Protein AF-A0A976Q3A4-F1 (afdb_monomer)

pLDDT: mean 81.93, std 13.6, range [33.72, 94.38]

Nearest PDB structures (foldseek):
  6eri-assembly1_BV  TM=9.101E-01  e=1.028E-06  Spinacia oleracea
  5x8r-assembly1_y  TM=9.013E-01  e=9.045E-07  Spinacia oleracea
  5mmm-assembly1_y  TM=8.651E-01  e=1.096E-06  Spinacia oleracea
  6dzk-assembly1_Y  TM=8.445E-01  e=2.360E-05  Mycolicibacterium smegmatis MC2 155
  8wi9-assembly1_w  TM=8.083E-01  e=4.766E-04  Mycolicibacterium smegmatis MC2 155

Foldseek 3Di:
DEEAEEEELDDDDPVLVVLLCVLLCVLCVPPDPQFPYKYWYWYDPCHPVQDQWIKIWIWTDGPPDDIFIFMDIGSDRSVRSNQRSDPPTDTPPPDDD

Solvent-accessible surface area (backbone atoms only — not comparable to full-atom values): 5433 Å² total; per-residue (Å²): 112,50,79,46,81,46,57,39,79,57,81,80,45,71,70,56,53,49,50,52,52,53,44,48,46,63,55,46,72,78,42,71,94,48,48,54,35,36,41,36,43,38,34,46,77,43,49,96,78,70,56,62,40,18,34,21,35,40,39,40,35,35,73,98,50,78,68,47,38,25,62,28,74,24,69,40,60,68,57,6,44,52,51,35,48,34,87,85,47,69,55,62,73,90,80,86,129

Secondary structure (DSSP, 8-state):
-EEEEEEESSPPPHHHHHHHHHHHHHHHHTS-TTEEEEEEEEEESSGGG--S-EEEEEEEEETTSPPEEEEEEESSHHHHHHHHTSTTPPP-TT---

Sequence (97 aa):
MQITIQSRGFSLTEALENRVKTRLGFTLAHGDNRIRSVAVKLSDLNGPRGGVDKRCLIEARINGLPPVVVQDIQSDMYTAIDRAADRDCKPQAWQGS

Mean predicted aligned error: 6.41 Å

Radius of gyration: 13.32 Å; Cα contacts (8 Å, |Δi|>4): 175; chains: 1; bounding box: 29×32×36 Å

Structure (mmCIF, N/CA/C/O backbone):
data_AF-A0A976Q3A4-F1
#
_entry.id   AF-A0A976Q3A4-F1
#
loop_
_atom_site.group_PDB
_atom_site.id
_atom_site.type_symbol
_atom_site.label_atom_id
_atom_site.label_alt_id
_atom_site.label_comp_id
_atom_site.label_asym_id
_atom_site.label_entity_id
_atom_site.label_seq_id
_atom_site.pdbx_PDB_ins_code
_atom_site.Cartn_x
_atom_site.Cartn_y
_atom_site.Cartn_z
_atom_site.occupancy
_atom_site.B_iso_or_equiv
_atom_site.auth_seq_id
_atom_site.auth_comp_id
_atom_site.auth_asym_id
_atom_site.auth_atom_id
_atom_site.pdbx_PDB_model_num
ATOM 1 N N . MET A 1 1 ? -0.917 6.919 12.761 1.00 76.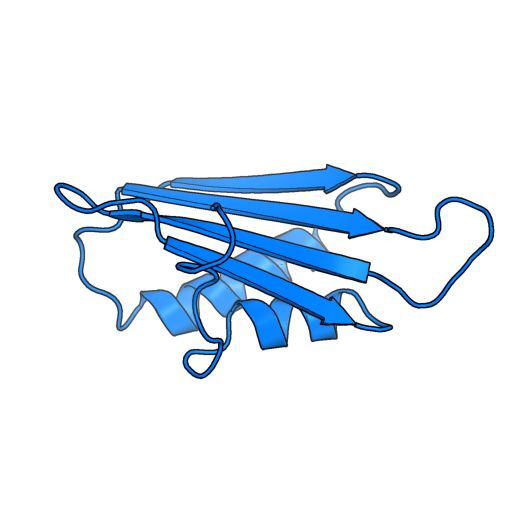38 1 MET A N 1
ATOM 2 C CA . MET A 1 1 ? -1.256 6.026 11.634 1.00 76.38 1 MET A CA 1
ATOM 3 C C . MET A 1 1 ? 0.033 5.507 11.012 1.00 76.38 1 MET A C 1
ATOM 5 O O . MET A 1 1 ? 0.854 6.317 10.603 1.00 76.38 1 MET A O 1
ATOM 9 N N . GLN A 1 2 ? 0.236 4.191 10.976 1.00 84.94 2 GLN A N 1
ATOM 10 C CA . GLN A 1 2 ? 1.413 3.568 10.351 1.00 84.94 2 GLN A CA 1
ATOM 11 C C . GLN A 1 2 ? 1.051 3.034 8.960 1.00 84.94 2 GLN A C 1
ATOM 13 O O . GLN A 1 2 ? 0.056 2.323 8.837 1.00 84.94 2 GLN A O 1
ATOM 18 N N . ILE A 1 3 ? 1.845 3.355 7.934 1.00 89.62 3 ILE A N 1
ATOM 19 C CA . ILE A 1 3 ? 1.670 2.827 6.573 1.00 89.62 3 ILE A CA 1
ATOM 20 C C . ILE A 1 3 ? 2.814 1.857 6.280 1.00 89.62 3 ILE A C 1
ATOM 22 O O . ILE A 1 3 ? 3.982 2.211 6.430 1.00 89.62 3 ILE A O 1
ATOM 26 N N . THR A 1 4 ? 2.485 0.639 5.864 1.00 93.12 4 THR A N 1
ATOM 27 C CA . THR A 1 4 ? 3.462 -0.370 5.440 1.00 93.12 4 THR A CA 1
ATOM 28 C C . THR A 1 4 ? 3.196 -0.740 3.993 1.00 93.12 4 THR A C 1
ATOM 30 O O . THR A 1 4 ? 2.071 -1.092 3.653 1.00 93.12 4 THR A O 1
ATOM 33 N N . ILE A 1 5 ? 4.223 -0.674 3.148 1.00 93.88 5 ILE A N 1
ATOM 34 C CA . ILE A 1 5 ? 4.114 -0.976 1.719 1.00 93.88 5 ILE A CA 1
ATOM 35 C C . ILE A 1 5 ? 4.972 -2.199 1.418 1.00 93.88 5 ILE A C 1
ATOM 37 O O . ILE A 1 5 ? 6.142 -2.257 1.786 1.00 93.88 5 ILE A O 1
ATOM 41 N N . GLN A 1 6 ? 4.376 -3.187 0.762 1.00 93.88 6 GLN A N 1
ATOM 42 C CA . GLN A 1 6 ? 5.030 -4.418 0.338 1.00 93.88 6 GLN A CA 1
ATOM 43 C C . GLN A 1 6 ? 4.860 -4.571 -1.170 1.00 93.88 6 GLN A C 1
ATOM 45 O O . GLN A 1 6 ? 3.773 -4.349 -1.699 1.00 93.88 6 GLN A O 1
ATOM 50 N N . SER A 1 7 ? 5.929 -4.965 -1.856 1.00 91.75 7 SER A N 1
ATOM 51 C CA . SER A 1 7 ? 5.916 -5.279 -3.286 1.00 91.75 7 SER A CA 1
ATOM 52 C C . SER A 1 7 ? 6.228 -6.759 -3.496 1.00 91.75 7 SER A C 1
ATOM 54 O O . SER A 1 7 ? 7.005 -7.355 -2.747 1.00 91.75 7 SER A O 1
ATOM 56 N N . ARG A 1 8 ? 5.592 -7.371 -4.495 1.00 89.81 8 ARG A N 1
ATOM 57 C CA . ARG A 1 8 ? 5.830 -8.757 -4.905 1.00 89.81 8 ARG A CA 1
ATOM 58 C C . ARG A 1 8 ? 5.883 -8.834 -6.426 1.00 89.81 8 ARG A C 1
ATOM 60 O O . ARG A 1 8 ? 4.980 -8.354 -7.102 1.00 89.81 8 ARG A O 1
ATOM 67 N N . GLY A 1 9 ? 6.927 -9.470 -6.953 1.00 83.94 9 GLY A N 1
ATOM 68 C CA . GLY A 1 9 ? 7.148 -9.598 -8.399 1.00 83.94 9 GLY A CA 1
ATOM 69 C C . GLY A 1 9 ? 7.887 -8.415 -9.033 1.00 83.94 9 GLY A C 1
ATOM 70 O O . GLY A 1 9 ? 8.235 -8.491 -10.203 1.00 83.94 9 GLY A O 1
ATOM 71 N N . PHE A 1 10 ? 8.177 -7.360 -8.269 1.00 84.88 10 PHE A N 1
ATOM 72 C CA . PHE A 1 10 ? 8.991 -6.215 -8.681 1.00 84.88 10 PHE A CA 1
ATOM 73 C C . PHE A 1 10 ? 9.546 -5.495 -7.440 1.00 84.88 10 PHE A C 1
ATOM 75 O O . PHE A 1 10 ? 9.071 -5.730 -6.327 1.00 84.88 10 PHE A O 1
ATOM 82 N N . SER A 1 11 ? 10.535 -4.620 -7.626 1.00 88.19 11 SER A N 1
ATOM 83 C CA . SER A 1 11 ? 11.113 -3.816 -6.542 1.00 88.19 11 SER A CA 1
ATOM 84 C C . SER A 1 11 ? 10.265 -2.581 -6.248 1.00 88.19 11 SER A C 1
ATOM 86 O O . SER A 1 11 ? 9.923 -1.828 -7.161 1.00 88.19 11 SER A O 1
ATOM 88 N N . LEU A 1 12 ? 9.972 -2.327 -4.971 1.00 90.75 12 LEU A N 1
ATOM 89 C CA . LEU A 1 12 ? 9.336 -1.078 -4.555 1.00 90.75 12 LEU A CA 1
ATOM 90 C C . LEU A 1 12 ? 10.264 0.103 -4.871 1.00 90.75 12 LEU A C 1
ATOM 92 O O . LEU A 1 12 ? 11.381 0.169 -4.365 1.00 90.75 12 LEU A O 1
ATOM 96 N N . THR A 1 13 ? 9.790 1.027 -5.703 1.00 92.56 13 THR A N 1
ATOM 97 C CA . THR A 1 13 ? 10.496 2.272 -6.019 1.00 92.56 13 THR A CA 1
ATOM 98 C C . THR A 1 13 ? 9.965 3.418 -5.166 1.00 92.56 13 THR A C 1
ATOM 100 O O . THR A 1 13 ? 8.798 3.419 -4.764 1.00 92.56 13 THR A O 1
ATOM 103 N N . GLU A 1 14 ? 10.793 4.440 -4.951 1.00 92.31 14 GLU A N 1
ATOM 104 C CA . GLU A 1 14 ? 10.399 5.651 -4.221 1.00 92.31 14 GLU A CA 1
ATOM 105 C C . GLU A 1 14 ? 9.180 6.340 -4.862 1.00 92.31 14 GLU A C 1
ATOM 107 O O . GLU A 1 14 ? 8.286 6.822 -4.171 1.00 92.31 14 GLU A O 1
ATOM 112 N N . ALA A 1 15 ? 9.081 6.315 -6.195 1.00 91.38 15 ALA A N 1
ATOM 113 C CA . ALA A 1 15 ? 7.942 6.870 -6.921 1.00 91.38 15 ALA A CA 1
ATOM 114 C C . ALA A 1 15 ? 6.617 6.157 -6.587 1.00 91.38 15 ALA A C 1
ATOM 116 O O . ALA A 1 15 ? 5.585 6.814 -6.433 1.00 91.38 15 ALA A O 1
ATOM 117 N N . LEU A 1 16 ? 6.631 4.825 -6.460 1.00 90.81 16 LEU A N 1
ATOM 118 C CA . LEU A 1 16 ? 5.446 4.048 -6.078 1.00 90.81 16 LEU A CA 1
ATOM 119 C C . LEU A 1 16 ? 5.089 4.261 -4.608 1.00 90.81 16 LEU A C 1
ATOM 121 O O . LEU A 1 16 ? 3.918 4.453 -4.280 1.00 90.81 16 LEU A O 1
ATOM 125 N N . GLU A 1 17 ? 6.091 4.277 -3.733 1.00 92.38 17 GLU A N 1
ATOM 126 C CA . GLU A 1 17 ? 5.900 4.581 -2.318 1.00 92.38 17 GLU A CA 1
ATOM 127 C C . GLU A 1 17 ? 5.272 5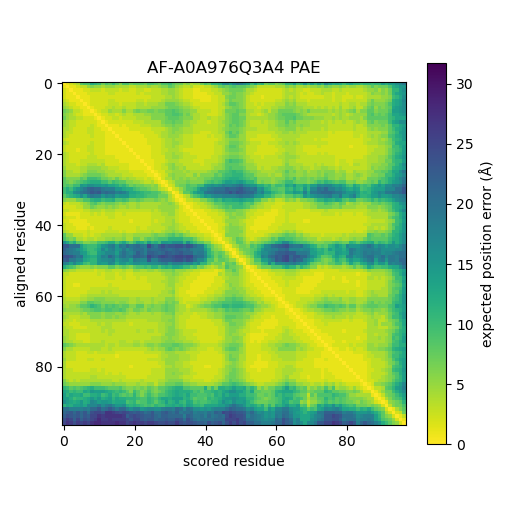.967 -2.116 1.00 92.38 17 GLU A C 1
ATOM 129 O O . GLU A 1 17 ? 4.272 6.096 -1.401 1.00 92.38 17 GLU A O 1
ATOM 134 N N . ASN A 1 18 ? 5.793 6.987 -2.800 1.00 93.12 18 ASN A N 1
ATOM 135 C CA . ASN A 1 18 ? 5.241 8.335 -2.759 1.00 93.12 18 ASN A CA 1
ATOM 136 C C . ASN A 1 18 ? 3.818 8.375 -3.320 1.00 93.12 18 ASN A C 1
ATOM 138 O O . ASN A 1 18 ? 2.947 8.973 -2.692 1.00 93.12 18 ASN A O 1
ATOM 142 N N . ARG A 1 19 ? 3.527 7.680 -4.431 1.00 92.06 19 ARG A N 1
ATOM 143 C CA . ARG A 1 19 ? 2.160 7.629 -4.979 1.00 92.06 19 ARG A CA 1
ATOM 144 C C . ARG A 1 19 ? 1.160 7.066 -3.973 1.00 92.06 19 ARG A C 1
ATOM 146 O O . ARG A 1 19 ? 0.101 7.664 -3.779 1.00 92.06 19 ARG A O 1
ATOM 153 N N . VAL A 1 20 ? 1.500 5.949 -3.329 1.00 91.81 20 VAL A N 1
ATOM 154 C CA . VAL A 1 20 ? 0.663 5.318 -2.299 1.00 91.81 20 VAL A CA 1
ATOM 155 C C . VAL A 1 20 ? 0.438 6.275 -1.132 1.00 91.81 20 VAL A C 1
ATOM 157 O O . VAL A 1 20 ? -0.706 6.507 -0.744 1.00 91.81 20 VAL A O 1
ATOM 160 N N . LYS A 1 21 ? 1.510 6.871 -0.595 1.00 90.81 21 LYS A N 1
ATOM 161 C CA . LYS A 1 21 ? 1.430 7.816 0.528 1.00 90.81 21 LYS A CA 1
ATOM 162 C C . LYS A 1 21 ? 0.577 9.034 0.190 1.00 90.81 21 LYS A C 1
ATOM 164 O O . LYS A 1 21 ? -0.273 9.410 0.991 1.00 90.81 21 LYS A O 1
ATOM 169 N N . THR A 1 22 ? 0.754 9.618 -0.993 1.00 90.88 22 THR A N 1
ATOM 170 C CA . THR A 1 22 ? -0.038 10.762 -1.453 1.00 90.88 22 THR A CA 1
ATOM 171 C C . THR A 1 22 ? -1.514 10.396 -1.576 1.00 90.88 22 THR A C 1
ATOM 173 O O . THR A 1 22 ? -2.358 11.119 -1.051 1.00 90.88 22 THR A O 1
ATOM 176 N N . ARG A 1 23 ? -1.854 9.270 -2.221 1.00 88.94 23 ARG A N 1
ATOM 177 C CA . ARG A 1 23 ? -3.258 8.864 -2.385 1.00 88.94 23 ARG A CA 1
ATOM 178 C C . ARG A 1 23 ? -3.937 8.517 -1.074 1.00 88.94 23 ARG A C 1
ATOM 180 O O . ARG A 1 23 ? -5.007 9.052 -0.803 1.00 88.94 23 ARG A O 1
ATOM 187 N N . LEU A 1 24 ? -3.293 7.710 -0.235 1.00 86.00 24 LEU A N 1
ATOM 188 C CA . LEU A 1 24 ? -3.809 7.428 1.101 1.00 86.00 24 LEU A CA 1
ATOM 189 C C . LEU A 1 24 ? -3.916 8.704 1.936 1.00 86.00 24 LEU A C 1
ATOM 191 O O . LEU A 1 24 ? -4.882 8.857 2.667 1.00 86.00 24 LEU A O 1
ATOM 195 N N . GLY A 1 25 ? -2.974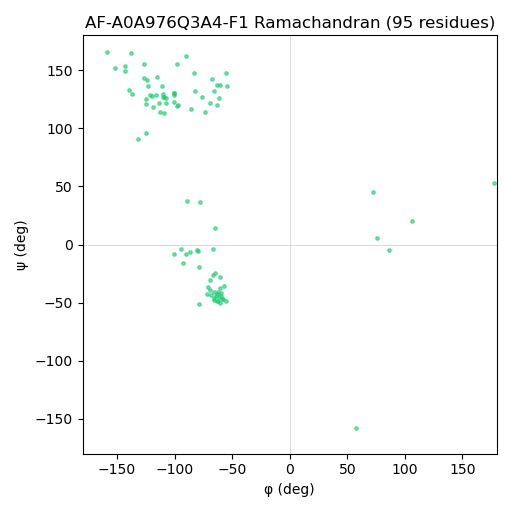 9.639 1.801 1.00 85.00 25 GLY A N 1
ATOM 196 C CA . GLY A 1 25 ? -3.044 10.946 2.443 1.00 85.00 25 GLY A CA 1
ATOM 197 C C . GLY A 1 25 ? -4.330 11.690 2.093 1.00 85.00 25 GLY A C 1
ATOM 198 O O . GLY A 1 25 ? -5.028 12.125 2.996 1.00 85.00 25 GLY A O 1
ATOM 199 N N . PHE A 1 26 ? -4.703 11.770 0.814 1.00 81.75 26 PHE A N 1
ATOM 200 C CA . PHE A 1 26 ? -5.950 12.424 0.402 1.00 81.75 26 PHE A CA 1
ATOM 201 C C . PHE A 1 26 ? -7.207 11.691 0.887 1.00 81.75 26 PHE A C 1
ATOM 203 O O . PHE A 1 26 ? -8.112 12.324 1.429 1.00 81.75 26 PHE A O 1
ATOM 210 N N . THR A 1 27 ? -7.263 10.367 0.736 1.00 78.62 27 THR A N 1
ATOM 211 C CA . THR A 1 27 ? -8.446 9.582 1.121 1.00 78.62 27 THR A CA 1
ATOM 212 C C . THR A 1 27 ? -8.629 9.542 2.641 1.00 78.62 27 THR A C 1
ATOM 214 O O . THR A 1 27 ? -9.751 9.640 3.139 1.00 78.62 27 THR A O 1
ATOM 217 N N . LEU A 1 28 ? -7.530 9.435 3.394 1.00 76.75 28 LEU A N 1
ATOM 218 C CA . LEU A 1 28 ? -7.540 9.292 4.850 1.00 76.75 28 LEU A CA 1
ATOM 219 C C . LEU A 1 28 ? -7.440 10.623 5.600 1.00 76.75 28 LEU A C 1
ATOM 221 O O . LEU A 1 28 ? -7.786 10.645 6.775 1.00 76.75 28 LEU A O 1
ATOM 225 N N . ALA A 1 29 ? -7.040 11.733 4.965 1.00 71.50 29 ALA A N 1
ATOM 226 C CA . ALA A 1 29 ? -7.102 13.065 5.585 1.00 71.50 29 ALA A CA 1
ATOM 227 C C . ALA A 1 29 ? -8.537 13.457 5.967 1.00 71.50 29 ALA A C 1
ATOM 229 O O . ALA A 1 29 ? -8.743 14.204 6.919 1.00 71.50 29 ALA A O 1
ATOM 230 N N . HIS A 1 30 ? -9.526 12.922 5.249 1.00 64.00 30 HIS A N 1
ATOM 231 C CA . HIS A 1 3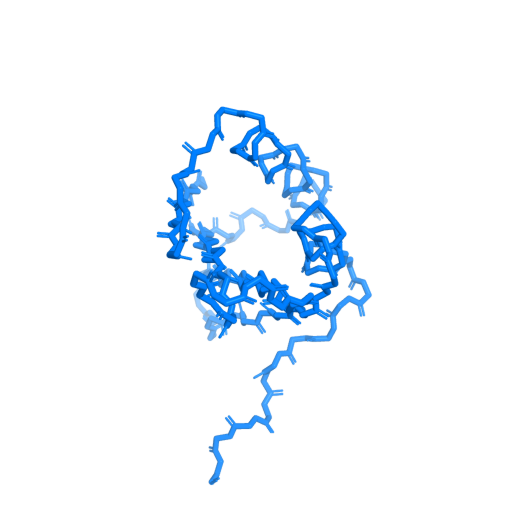0 ? -10.944 13.042 5.591 1.00 64.00 30 HIS A CA 1
ATOM 232 C C . HIS A 1 30 ? -11.474 11.851 6.406 1.00 64.00 30 HIS A C 1
ATOM 234 O O . HIS A 1 30 ? -12.648 11.832 6.777 1.00 64.00 30 HIS A O 1
ATOM 240 N N . GLY A 1 31 ? -10.634 10.843 6.638 1.00 60.62 31 GLY A N 1
ATOM 241 C CA . GLY A 1 31 ? -10.957 9.626 7.363 1.00 60.62 31 GLY A CA 1
ATOM 242 C C . GLY A 1 31 ? -10.838 9.808 8.873 1.00 60.62 31 GLY A C 1
ATOM 243 O O . GLY A 1 31 ? -10.015 10.565 9.380 1.00 60.62 31 GLY A O 1
ATOM 244 N N . ASP A 1 32 ? -11.686 9.086 9.594 1.00 59.19 32 ASP A N 1
ATOM 245 C CA . ASP A 1 32 ? -11.765 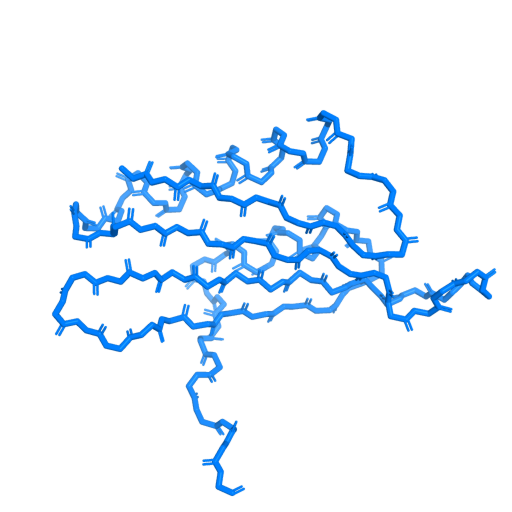9.085 11.052 1.00 59.19 32 ASP A CA 1
ATOM 246 C C . ASP A 1 32 ? -10.390 8.757 11.681 1.00 59.19 32 ASP A C 1
ATOM 248 O O . ASP A 1 32 ? -9.719 7.808 11.261 1.00 59.19 32 ASP A O 1
ATOM 252 N N . ASN A 1 33 ? -9.979 9.476 12.736 1.00 66.69 33 ASN A N 1
ATOM 253 C CA . ASN A 1 33 ? -8.687 9.321 13.444 1.00 66.69 33 ASN A CA 1
ATOM 254 C C . ASN A 1 33 ? -8.527 7.951 14.161 1.00 66.69 33 ASN A C 1
ATOM 256 O O . ASN A 1 33 ? -7.668 7.751 15.017 1.00 66.69 33 ASN A O 1
ATOM 260 N N . ARG A 1 34 ? -9.396 6.992 13.834 1.00 80.44 34 ARG A N 1
ATOM 261 C CA . ARG A 1 34 ? -9.492 5.633 14.375 1.00 80.44 34 ARG A CA 1
ATOM 262 C C . ARG A 1 34 ? -8.644 4.621 13.603 1.00 80.44 34 ARG A C 1
ATOM 264 O O . ARG A 1 34 ? -8.539 3.472 14.037 1.00 80.44 34 ARG A O 1
ATOM 271 N N . ILE A 1 35 ? -8.056 5.012 12.469 1.00 84.06 35 ILE A N 1
ATOM 272 C CA . ILE A 1 35 ? -7.197 4.136 11.662 1.00 84.06 35 ILE A CA 1
ATOM 273 C C . ILE A 1 35 ? -5.851 3.953 12.364 1.00 84.06 35 ILE A C 1
ATOM 275 O O . ILE A 1 35 ? -5.042 4.874 12.493 1.00 84.06 35 ILE A O 1
ATOM 279 N N . ARG A 1 36 ? -5.583 2.719 12.791 1.00 86.62 36 ARG A N 1
ATOM 280 C CA . ARG A 1 36 ? -4.343 2.345 13.474 1.00 86.62 36 ARG A CA 1
ATOM 281 C C . ARG A 1 36 ? -3.202 2.172 12.478 1.00 86.62 36 ARG A C 1
ATOM 283 O O . ARG A 1 36 ? -2.128 2.759 12.637 1.00 86.62 36 ARG A O 1
ATOM 290 N N . SER A 1 37 ? -3.446 1.381 11.439 1.00 89.12 37 SER A N 1
ATOM 291 C CA . SER A 1 37 ? -2.447 1.059 10.425 1.00 89.12 37 SER A CA 1
ATOM 292 C C . SER A 1 37 ? -3.084 0.760 9.077 1.00 89.12 37 SER A C 1
ATOM 294 O O . SER A 1 37 ? -4.191 0.225 9.020 1.00 89.12 37 SER A O 1
ATOM 296 N N . VAL A 1 38 ? -2.338 1.030 8.013 1.00 90.69 38 VAL A N 1
ATOM 297 C CA . VAL A 1 38 ? -2.701 0.684 6.641 1.00 90.69 38 VAL A CA 1
ATOM 298 C C . VAL A 1 38 ? -1.572 -0.135 6.032 1.00 90.69 38 VAL A C 1
ATOM 300 O O . VAL A 1 38 ? -0.418 0.292 6.031 1.00 90.69 38 VAL A O 1
ATOM 303 N N . ALA A 1 39 ? -1.896 -1.319 5.528 1.00 92.88 39 ALA A N 1
ATOM 304 C CA . ALA A 1 39 ? -0.964 -2.161 4.797 1.00 92.88 39 ALA A CA 1
ATOM 305 C C . ALA A 1 39 ? -1.332 -2.148 3.314 1.00 92.88 39 ALA A C 1
ATOM 307 O O . ALA A 1 39 ? -2.467 -2.443 2.953 1.00 92.88 39 ALA A O 1
ATOM 308 N N . VAL A 1 40 ? -0.367 -1.826 2.458 1.00 94.38 40 VAL A N 1
ATOM 309 C CA . VAL A 1 40 ? -0.525 -1.826 1.004 1.00 94.38 40 VAL A CA 1
ATOM 310 C C . VAL A 1 40 ? 0.352 -2.916 0.418 1.00 94.38 40 VAL A C 1
ATOM 312 O O . VAL A 1 40 ? 1.564 -2.929 0.622 1.00 94.38 40 VAL A O 1
ATOM 315 N N . LYS A 1 41 ? -0.265 -3.844 -0.306 1.00 94.06 41 LYS A N 1
ATOM 316 C CA . LYS A 1 41 ? 0.407 -4.933 -1.007 1.00 94.06 41 LYS A CA 1
ATOM 317 C C . LYS A 1 41 ? 0.248 -4.710 -2.499 1.00 94.06 41 LYS A C 1
ATOM 319 O O . LYS A 1 41 ? -0.855 -4.785 -3.032 1.00 94.06 41 LYS A O 1
ATOM 324 N N . LEU A 1 42 ? 1.364 -4.453 -3.158 1.00 93.00 42 LEU A N 1
ATOM 325 C CA . LEU A 1 42 ? 1.450 -4.327 -4.600 1.00 93.00 42 LEU A CA 1
ATOM 326 C C . LEU A 1 42 ? 1.998 -5.638 -5.159 1.00 93.00 42 LEU A C 1
ATOM 328 O O . LEU A 1 42 ? 3.003 -6.157 -4.671 1.00 93.00 42 LEU A O 1
ATOM 332 N N . SER A 1 43 ? 1.331 -6.227 -6.140 1.00 90.75 43 SER A N 1
ATOM 333 C CA . SER A 1 43 ? 1.728 -7.513 -6.712 1.00 90.75 43 SER A CA 1
ATOM 334 C C . SER A 1 43 ? 1.568 -7.508 -8.220 1.00 90.75 43 SER A C 1
ATOM 336 O O . SER A 1 43 ? 0.525 -7.110 -8.726 1.00 90.75 43 SER A O 1
ATOM 338 N N . ASP A 1 44 ? 2.583 -7.982 -8.929 1.00 86.44 44 ASP A N 1
ATOM 339 C CA . ASP A 1 44 ? 2.444 -8.363 -10.333 1.00 86.44 44 ASP A CA 1
ATOM 340 C C . ASP A 1 44 ? 1.939 -9.814 -10.391 1.00 86.44 44 ASP A C 1
ATOM 342 O O . ASP A 1 44 ? 2.600 -10.722 -9.877 1.00 86.44 44 ASP A O 1
ATOM 346 N N . LEU A 1 45 ? 0.738 -10.026 -10.939 1.00 82.81 45 LEU A N 1
ATOM 347 C CA . LEU A 1 45 ? 0.117 -11.351 -11.016 1.00 82.81 45 LEU A CA 1
ATOM 348 C C . LEU A 1 45 ? 0.681 -12.200 -12.158 1.00 82.81 45 LEU A C 1
ATOM 350 O O . LEU A 1 45 ? 0.551 -13.422 -12.114 1.00 82.81 45 LEU A O 1
ATOM 354 N N . ASN A 1 46 ? 1.326 -11.584 -13.148 1.00 74.00 46 ASN A N 1
ATOM 355 C CA . ASN A 1 46 ? 1.772 -12.271 -14.356 1.00 74.00 46 ASN A CA 1
ATOM 356 C C . ASN A 1 46 ? 3.263 -12.637 -14.355 1.00 74.00 46 ASN A C 1
ATOM 35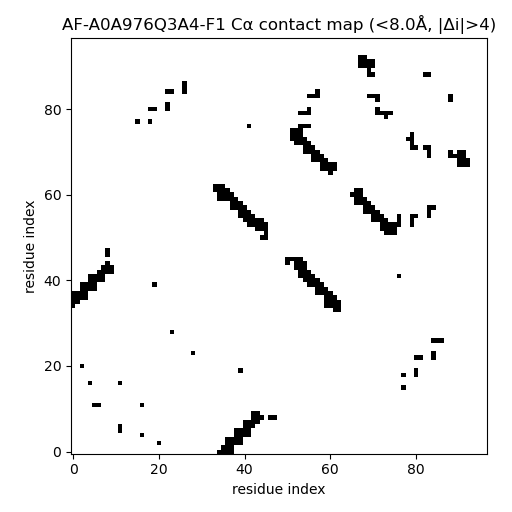8 O O . ASN A 1 46 ? 3.717 -13.399 -15.215 1.00 74.00 46 ASN A O 1
ATOM 362 N N . GLY A 1 47 ? 4.029 -12.169 -13.367 1.00 61.34 47 GLY A N 1
ATOM 363 C CA . GLY A 1 47 ? 5.443 -12.519 -13.228 1.00 61.34 47 GLY A CA 1
ATOM 364 C C . GLY A 1 47 ? 6.270 -12.159 -14.479 1.00 61.34 47 GLY A C 1
ATOM 365 O O . GLY A 1 47 ? 5.857 -11.324 -15.284 1.00 61.34 47 GLY A O 1
ATOM 366 N N . PRO A 1 48 ? 7.436 -12.792 -14.714 1.00 59.50 48 PRO A N 1
ATOM 367 C CA . PRO A 1 48 ? 8.367 -12.385 -15.776 1.00 59.50 48 PRO A CA 1
ATOM 368 C C . PRO A 1 48 ? 7.831 -12.578 -17.205 1.00 59.50 48 PRO A C 1
ATOM 370 O O . PRO A 1 48 ? 8.508 -12.217 -18.162 1.00 59.50 48 PRO A O 1
ATOM 373 N N . ARG A 1 49 ? 6.632 -13.157 -17.370 1.00 66.50 49 ARG A N 1
ATOM 374 C CA . ARG A 1 49 ? 5.986 -13.353 -18.675 1.00 66.50 49 ARG A CA 1
ATOM 375 C C . ARG A 1 49 ? 5.281 -12.092 -19.192 1.00 66.50 49 ARG A C 1
ATOM 377 O O . ARG A 1 49 ? 4.831 -12.105 -20.331 1.00 66.50 49 ARG A O 1
ATOM 384 N N . GLY A 1 50 ? 5.234 -11.014 -18.399 1.00 56.84 50 GLY A N 1
ATOM 385 C CA . GLY A 1 50 ? 4.876 -9.675 -18.877 1.00 56.84 50 GLY A CA 1
ATOM 386 C C . GLY A 1 50 ? 3.397 -9.503 -19.216 1.00 56.84 50 GLY A C 1
ATOM 387 O O . GLY A 1 50 ? 3.064 -8.963 -20.266 1.00 56.84 50 GLY A O 1
ATOM 388 N N . GLY A 1 51 ? 2.506 -9.978 -18.350 1.00 62.12 51 GLY A N 1
ATOM 389 C CA . GLY A 1 51 ? 1.076 -9.730 -18.510 1.00 62.12 51 GLY A CA 1
ATOM 390 C C . GLY A 1 51 ? 0.617 -8.449 -17.806 1.00 62.12 51 GLY A C 1
ATOM 391 O O . GLY A 1 51 ? 1.282 -7.910 -16.925 1.00 62.12 51 GLY A O 1
ATOM 392 N N . VAL A 1 52 ? -0.555 -7.964 -18.198 1.00 66.50 52 VAL A N 1
ATOM 393 C CA . VAL A 1 52 ? -1.117 -6.662 -17.814 1.00 66.50 52 VAL A CA 1
ATOM 394 C C . VAL A 1 52 ? -1.955 -6.735 -16.535 1.00 66.50 52 VAL A C 1
ATOM 396 O O . VAL A 1 52 ? -2.976 -6.078 -16.438 1.00 66.50 52 VAL A O 1
ATOM 399 N N . ASP A 1 53 ? -1.571 -7.535 -15.545 1.00 83.94 53 ASP A N 1
ATOM 400 C CA . ASP A 1 53 ? -2.390 -7.673 -14.332 1.00 83.94 53 ASP A CA 1
ATOM 401 C C . ASP A 1 53 ? -1.552 -7.350 -13.108 1.00 83.94 53 ASP A C 1
ATOM 403 O O . ASP A 1 53 ? -0.812 -8.170 -12.563 1.00 83.94 53 ASP A O 1
ATOM 407 N N . LYS A 1 54 ? -1.675 -6.101 -12.679 1.00 88.69 54 LYS A N 1
ATOM 408 C CA . LYS A 1 54 ? -1.054 -5.559 -11.483 1.00 88.69 54 LYS A CA 1
ATOM 409 C C . LYS A 1 54 ? -2.134 -5.358 -10.439 1.00 88.69 54 LYS A C 1
ATOM 411 O O . LYS A 1 54 ? -3.108 -4.644 -10.652 1.00 88.69 54 LYS A O 1
ATOM 416 N N . ARG A 1 55 ? -1.952 -6.004 -9.296 1.00 91.44 55 ARG A N 1
ATOM 417 C CA . ARG A 1 55 ? -2.872 -5.963 -8.166 1.00 91.44 55 ARG A CA 1
ATOM 418 C C . ARG A 1 55 ? -2.364 -4.998 -7.108 1.00 91.44 55 ARG A C 1
ATOM 420 O O . ARG A 1 55 ? -1.228 -5.119 -6.649 1.00 91.44 55 ARG A O 1
ATOM 427 N N . CYS A 1 56 ? -3.242 -4.110 -6.665 1.00 93.31 56 CYS A N 1
ATOM 428 C CA . CYS A 1 56 ? -3.075 -3.335 -5.446 1.00 93.31 56 CYS A CA 1
ATOM 429 C C . CYS A 1 56 ? -4.094 -3.830 -4.418 1.00 93.31 56 CYS A C 1
ATOM 431 O O . CYS A 1 56 ? -5.284 -3.908 -4.713 1.00 93.31 56 CYS A O 1
ATOM 433 N N . LEU A 1 57 ? -3.637 -4.179 -3.220 1.00 92.81 57 LEU A N 1
ATOM 434 C CA . LEU A 1 57 ? -4.489 -4.518 -2.086 1.00 92.81 57 LEU A CA 1
ATOM 435 C C . LEU A 1 57 ? -4.168 -3.579 -0.931 1.00 92.81 57 LEU A C 1
ATOM 437 O O . LEU A 1 57 ? -3.010 -3.444 -0.542 1.00 92.81 57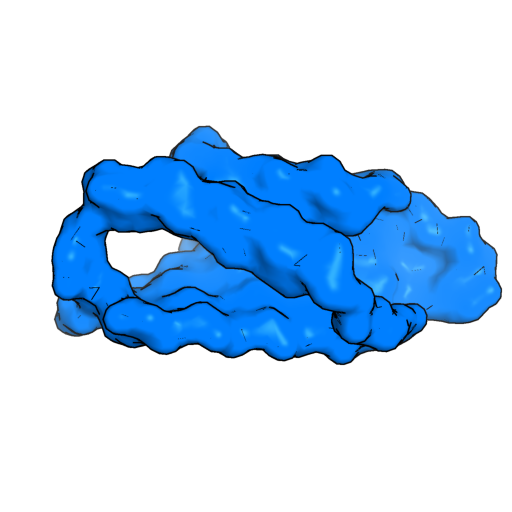 LEU A O 1
ATOM 441 N N . ILE A 1 58 ? -5.198 -2.962 -0.370 1.00 91.94 58 ILE A N 1
ATOM 442 C CA . ILE A 1 58 ? -5.119 -2.027 0.745 1.00 91.94 58 ILE A CA 1
ATOM 443 C C . ILE A 1 58 ? -5.919 -2.616 1.904 1.00 91.9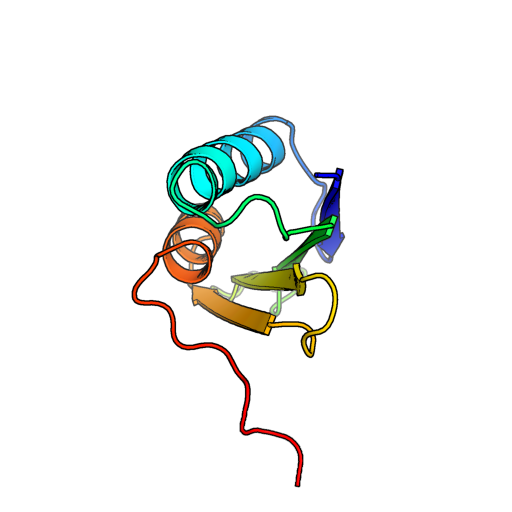4 58 ILE A C 1
ATOM 445 O O . ILE A 1 58 ? -7.120 -2.837 1.799 1.00 91.94 58 ILE A O 1
ATOM 449 N N . GLU A 1 59 ? -5.249 -2.876 3.020 1.00 91.38 59 GLU A N 1
ATOM 450 C CA . GLU A 1 59 ? -5.859 -3.321 4.271 1.00 91.38 59 GLU A CA 1
ATOM 451 C C . GLU A 1 59 ? -5.773 -2.185 5.292 1.00 91.38 59 GLU A C 1
ATOM 453 O O . GLU A 1 59 ? -4.685 -1.824 5.746 1.00 91.38 59 GLU A O 1
ATOM 458 N N . ALA A 1 60 ? -6.919 -1.630 5.671 1.00 88.81 60 ALA A N 1
ATOM 459 C CA . ALA A 1 60 ? -7.033 -0.624 6.715 1.00 88.81 60 ALA A CA 1
ATOM 460 C C . ALA A 1 60 ? -7.511 -1.270 8.021 1.00 88.81 60 ALA A C 1
ATOM 462 O O . ALA A 1 60 ? -8.583 -1.875 8.088 1.00 88.81 60 ALA A O 1
ATOM 463 N N . ARG A 1 61 ? -6.722 -1.118 9.088 1.00 88.56 61 ARG A N 1
ATOM 464 C CA . ARG A 1 61 ? -7.079 -1.573 10.437 1.00 88.56 61 ARG A CA 1
ATOM 465 C C . ARG A 1 61 ? -7.622 -0.411 11.247 1.00 88.56 61 ARG A C 1
ATOM 467 O O . ARG A 1 61 ? -6.907 0.561 11.500 1.00 88.56 61 ARG A O 1
ATOM 474 N N . ILE A 1 62 ? -8.869 -0.543 11.679 1.00 86.75 62 ILE A N 1
ATOM 475 C CA . ILE A 1 62 ? -9.596 0.476 12.433 1.00 86.75 62 ILE A CA 1
ATOM 476 C C . ILE A 1 62 ? -9.794 -0.031 13.864 1.00 86.75 62 ILE A C 1
ATOM 478 O O . ILE A 1 62 ? -10.116 -1.198 14.078 1.00 86.75 62 ILE A O 1
ATOM 482 N N . ASN A 1 63 ? -9.574 0.827 14.860 1.00 84.81 63 ASN A N 1
ATOM 483 C CA . ASN A 1 63 ? -9.760 0.446 16.259 1.00 84.81 63 ASN A CA 1
ATOM 484 C C . ASN A 1 63 ? -11.217 0.041 16.533 1.00 84.81 63 ASN A C 1
ATOM 486 O O . ASN A 1 63 ? -12.138 0.812 16.273 1.00 84.81 63 ASN A O 1
ATOM 490 N N . GLY A 1 64 ? -11.406 -1.156 17.096 1.00 84.56 64 GLY A N 1
ATOM 491 C CA . GLY A 1 64 ? -12.723 -1.671 17.483 1.00 84.56 64 GLY A CA 1
ATOM 492 C C . GLY A 1 64 ? -13.598 -2.159 16.324 1.00 84.56 64 GLY A C 1
ATOM 493 O O . GLY A 1 64 ? -14.746 -2.513 16.567 1.00 84.56 64 GLY A O 1
ATOM 494 N N . LEU A 1 65 ? -13.079 -2.199 15.091 1.00 85.12 65 LEU A N 1
ATOM 495 C CA . LEU A 1 65 ? -13.794 -2.701 13.917 1.00 85.12 65 LEU A CA 1
ATOM 496 C C . LEU A 1 65 ? -12.977 -3.780 13.188 1.00 85.12 65 LEU A C 1
ATOM 498 O O . LEU A 1 65 ? -11.745 -3.788 13.281 1.00 85.12 65 LEU A O 1
ATOM 502 N N . PRO A 1 66 ? -13.638 -4.683 12.441 1.00 85.19 66 PRO A N 1
ATOM 503 C CA . PRO A 1 66 ? -12.953 -5.599 11.539 1.00 85.19 66 PRO A CA 1
ATOM 504 C C . PRO A 1 66 ? -12.074 -4.845 10.529 1.00 85.19 66 PRO A C 1
ATOM 506 O O . PRO A 1 66 ? -12.418 -3.728 10.126 1.00 85.19 66 PRO A O 1
ATOM 509 N N . PRO A 1 67 ? -10.945 -5.435 10.101 1.00 85.19 67 PRO A N 1
ATOM 510 C CA . PRO A 1 67 ? -10.115 -4.839 9.068 1.00 85.19 67 PRO A CA 1
ATOM 511 C C . PRO A 1 67 ? -10.909 -4.699 7.768 1.00 85.19 67 PRO A C 1
ATOM 513 O O . PRO A 1 67 ? -11.628 -5.608 7.354 1.00 85.19 67 PRO A O 1
ATOM 516 N N . VAL A 1 68 ? -10.744 -3.555 7.116 1.00 86.69 68 VAL A N 1
ATOM 517 C CA . VAL A 1 68 ? -11.341 -3.280 5.813 1.00 86.69 68 VAL A CA 1
ATOM 518 C C . VAL A 1 68 ? -10.290 -3.575 4.759 1.00 86.69 68 VAL A C 1
ATOM 520 O O . VAL A 1 68 ? -9.220 -2.968 4.764 1.00 86.69 68 VAL A O 1
ATOM 523 N N . VAL A 1 69 ? -10.586 -4.516 3.867 1.00 88.94 69 VAL A N 1
ATOM 524 C CA . VAL A 1 69 ? -9.707 -4.866 2.749 1.00 88.94 69 VAL A CA 1
ATOM 525 C C . VAL A 1 69 ? -10.349 -4.390 1.462 1.00 88.94 69 VAL A C 1
ATOM 527 O O . VAL A 1 69 ? -11.511 -4.681 1.195 1.00 88.94 69 VAL A O 1
ATOM 530 N N . VAL A 1 70 ? -9.580 -3.670 0.664 1.00 90.12 70 VAL A N 1
ATOM 531 C CA . VAL A 1 70 ? -9.948 -3.193 -0.663 1.00 90.12 70 VAL A CA 1
ATOM 532 C C . VAL A 1 70 ? -8.891 -3.697 -1.633 1.00 90.12 70 VAL A C 1
ATOM 534 O O . VAL A 1 70 ? -7.708 -3.739 -1.293 1.00 90.12 70 VAL A O 1
ATOM 537 N N . GLN A 1 71 ? -9.292 -4.097 -2.834 1.00 89.94 71 GLN A N 1
ATOM 538 C CA . GLN A 1 71 ? -8.335 -4.464 -3.866 1.00 89.94 71 GLN A CA 1
ATOM 539 C C . GLN A 1 71 ? -8.799 -4.022 -5.241 1.00 89.94 71 GLN A C 1
ATOM 541 O O . GLN A 1 71 ? -9.996 -3.983 -5.512 1.00 89.94 71 GLN A O 1
ATOM 546 N N . ASP A 1 72 ? -7.829 -3.806 -6.118 1.00 90.69 72 ASP A N 1
ATOM 547 C CA . ASP A 1 72 ? -8.071 -3.575 -7.531 1.00 90.69 72 ASP A CA 1
ATOM 548 C C . ASP A 1 72 ? -6.966 -4.232 -8.373 1.00 90.69 72 ASP A C 1
ATOM 550 O O . ASP A 1 72 ? -5.829 -4.395 -7.911 1.00 90.69 72 ASP A O 1
ATOM 554 N N . ILE A 1 73 ? -7.315 -4.661 -9.585 1.00 90.12 73 ILE A N 1
ATOM 555 C CA . ILE A 1 73 ? -6.409 -5.282 -10.554 1.00 90.12 73 ILE A CA 1
ATOM 556 C C . ILE A 1 73 ? -6.514 -4.483 -11.848 1.00 90.12 73 ILE A C 1
ATOM 558 O O . ILE A 1 73 ? -7.590 -4.371 -12.428 1.00 90.12 73 ILE A O 1
ATOM 562 N N . GLN A 1 74 ? -5.390 -3.930 -12.292 1.00 89.88 74 GLN A N 1
ATOM 563 C CA . GLN A 1 74 ? -5.306 -3.086 -13.482 1.00 89.88 74 GLN A CA 1
ATOM 564 C C . GLN A 1 74 ? -4.069 -3.428 -14.310 1.00 89.88 74 GLN A C 1
ATOM 566 O O . GLN A 1 74 ? -3.110 -4.012 -13.811 1.00 89.88 74 GLN A O 1
ATOM 571 N N . SER A 1 75 ? -4.044 -2.955 -15.555 1.00 87.62 75 SER A N 1
ATOM 572 C CA . SER A 1 75 ? -2.870 -3.026 -16.437 1.00 87.62 75 SER A CA 1
ATOM 573 C C . SER A 1 75 ? -1.675 -2.218 -15.971 1.00 87.62 75 SER A C 1
ATOM 575 O O . SER A 1 75 ? -0.527 -2.542 -16.289 1.00 87.62 75 SER A O 1
ATOM 577 N N . ASP A 1 76 ? -1.928 -1.190 -15.172 1.00 87.44 76 ASP A N 1
ATOM 578 C CA . ASP A 1 76 ? -0.898 -0.333 -14.626 1.00 87.44 76 ASP A CA 1
ATOM 579 C C . ASP A 1 76 ? -0.976 -0.221 -13.098 1.00 87.44 76 ASP A C 1
ATOM 581 O O . ASP A 1 76 ? -2.055 -0.180 -12.510 1.00 87.44 76 ASP A O 1
ATOM 585 N N . MET A 1 77 ? 0.193 -0.160 -12.447 1.00 89.56 77 MET A N 1
ATOM 586 C CA . MET A 1 77 ? 0.276 -0.152 -10.986 1.00 89.56 77 MET A CA 1
ATOM 587 C C . MET A 1 77 ? -0.217 1.174 -10.419 1.00 89.56 77 MET A C 1
ATOM 589 O O . MET A 1 77 ? -0.857 1.181 -9.372 1.00 89.56 77 MET A O 1
ATOM 593 N N . TYR A 1 78 ? 0.050 2.295 -11.096 1.00 90.75 78 TYR A N 1
ATOM 594 C CA . TYR A 1 78 ? -0.442 3.595 -10.650 1.00 90.75 78 TYR A CA 1
ATOM 595 C C . TYR A 1 78 ? -1.964 3.632 -10.731 1.00 90.75 78 TYR A C 1
ATOM 597 O O . TYR A 1 78 ? -2.606 4.093 -9.789 1.00 90.75 78 TYR A O 1
ATOM 605 N N . THR A 1 79 ? -2.544 3.073 -11.797 1.00 90.88 79 THR A N 1
ATOM 606 C CA . THR A 1 79 ? -4.001 2.932 -11.913 1.00 90.88 79 THR A CA 1
ATOM 607 C C . THR A 1 79 ? -4.570 2.004 -10.840 1.00 90.88 79 THR A C 1
ATOM 609 O O . THR A 1 79 ? -5.557 2.367 -10.209 1.00 90.88 79 THR A O 1
ATOM 612 N N . ALA A 1 80 ? -3.942 0.854 -10.571 1.00 91.06 80 ALA A N 1
ATOM 613 C CA . ALA A 1 80 ? -4.376 -0.053 -9.504 1.00 91.06 80 ALA A CA 1
ATOM 614 C C . ALA A 1 80 ? -4.343 0.628 -8.124 1.00 91.06 80 ALA A C 1
ATOM 616 O O . ALA A 1 80 ? -5.272 0.474 -7.334 1.00 91.06 80 ALA A O 1
ATOM 617 N N . ILE A 1 81 ? -3.295 1.410 -7.836 1.00 91.31 81 ILE A N 1
ATOM 618 C CA . ILE A 1 81 ? -3.180 2.196 -6.599 1.00 91.31 81 ILE A CA 1
ATOM 619 C C . ILE A 1 81 ? -4.290 3.242 -6.521 1.00 91.31 81 ILE A C 1
ATOM 621 O O . ILE A 1 81 ? -4.948 3.345 -5.490 1.00 91.31 81 ILE A O 1
ATOM 625 N N . ASP A 1 82 ? -4.501 4.003 -7.595 1.00 90.44 82 ASP A N 1
ATOM 626 C CA . ASP A 1 82 ? -5.514 5.054 -7.631 1.00 90.44 82 ASP A CA 1
ATOM 627 C C . ASP A 1 82 ? -6.919 4.490 -7.428 1.00 90.44 82 ASP A C 1
ATOM 629 O O . ASP A 1 82 ? -7.667 5.035 -6.626 1.00 90.44 82 ASP A O 1
ATOM 633 N N . ARG A 1 83 ? -7.252 3.385 -8.104 1.00 90.00 83 ARG A N 1
ATOM 634 C CA . ARG A 1 83 ? -8.560 2.729 -7.996 1.00 90.00 83 ARG A CA 1
ATOM 635 C C . ARG A 1 83 ? -8.783 2.095 -6.629 1.00 90.00 83 ARG A C 1
ATOM 637 O O . ARG A 1 83 ? -9.853 2.268 -6.061 1.00 90.00 83 ARG A O 1
ATOM 644 N N . ALA A 1 84 ? -7.781 1.413 -6.072 1.00 88.81 84 ALA A N 1
ATOM 645 C CA . ALA A 1 84 ? -7.901 0.794 -4.752 1.00 88.81 84 ALA A CA 1
ATOM 646 C C . ALA A 1 84 ? -7.971 1.830 -3.616 1.00 88.81 84 ALA A C 1
ATOM 648 O O . ALA A 1 84 ? -8.580 1.568 -2.582 1.00 88.81 84 ALA A O 1
ATOM 649 N N . ALA A 1 85 ? -7.331 2.993 -3.785 1.00 87.56 85 ALA A N 1
ATOM 650 C CA . ALA A 1 85 ? -7.379 4.093 -2.822 1.00 87.56 85 ALA A CA 1
ATOM 651 C C . ALA A 1 85 ? -8.582 5.029 -3.028 1.00 87.56 85 ALA A C 1
ATOM 653 O O . ALA A 1 85 ? -8.778 5.941 -2.218 1.00 87.56 85 ALA A O 1
ATOM 654 N N . ASP A 1 86 ? -9.354 4.833 -4.099 1.00 85.44 86 ASP A N 1
ATOM 655 C CA . ASP A 1 86 ? -10.553 5.608 -4.380 1.00 85.44 86 ASP A CA 1
ATOM 656 C C . ASP A 1 86 ? -11.639 5.305 -3.343 1.00 85.44 86 ASP A C 1
ATOM 658 O O . ASP A 1 86 ? -11.823 4.169 -2.901 1.00 85.44 86 ASP A O 1
ATOM 662 N N . ARG A 1 87 ? -12.381 6.338 -2.955 1.00 67.38 87 ARG A N 1
ATOM 663 C CA . ARG A 1 87 ? -13.447 6.251 -1.955 1.00 67.38 87 ARG A CA 1
ATOM 664 C C . ARG A 1 87 ? -14.626 5.412 -2.446 1.00 67.38 87 ARG A C 1
ATOM 666 O O . ARG A 1 87 ? -15.336 4.827 -1.630 1.00 67.38 87 ARG A O 1
ATOM 673 N N . ASP A 1 88 ? -14.801 5.341 -3.760 1.00 68.56 88 ASP A N 1
ATOM 674 C CA . ASP A 1 88 ? -15.838 4.533 -4.399 1.00 68.56 88 ASP A CA 1
ATOM 675 C C . ASP A 1 88 ? -15.457 3.049 -4.498 1.00 68.56 88 ASP A C 1
ATOM 677 O O . ASP A 1 88 ? -16.280 2.214 -4.892 1.00 68.56 88 ASP A O 1
ATOM 681 N N . CYS A 1 89 ? -14.223 2.689 -4.122 1.00 69.56 89 CYS A N 1
ATOM 682 C CA . CYS A 1 89 ? -13.792 1.305 -4.143 1.00 69.56 89 CYS A CA 1
ATOM 683 C C . CYS A 1 89 ? -14.523 0.506 -3.059 1.00 69.56 89 CYS A C 1
ATOM 685 O O . CYS A 1 89 ? -14.478 0.815 -1.865 1.00 69.56 89 CYS A O 1
ATOM 687 N N . LYS A 1 90 ? -15.234 -0.541 -3.484 1.00 68.00 90 LYS A N 1
ATOM 688 C CA . LYS A 1 90 ? -16.028 -1.357 -2.569 1.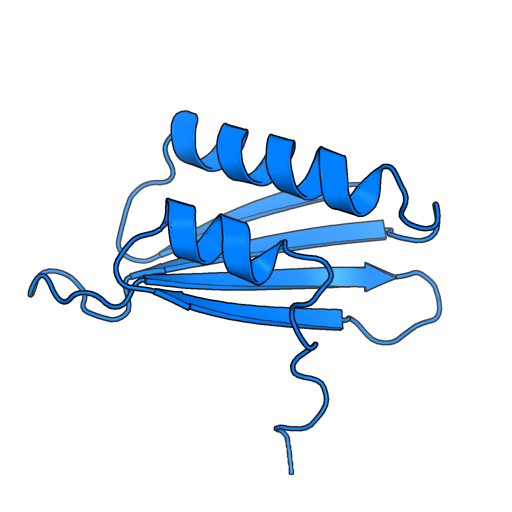00 68.00 90 LYS A CA 1
ATOM 689 C C . LYS A 1 90 ? -15.107 -2.280 -1.772 1.00 68.00 90 LYS A C 1
ATOM 691 O O . LYS A 1 90 ? -14.337 -3.028 -2.377 1.00 68.00 90 LYS A O 1
ATOM 696 N N . PRO A 1 91 ? -15.190 -2.277 -0.431 1.00 67.75 91 PRO A N 1
ATOM 697 C CA . PRO A 1 91 ? -14.412 -3.202 0.368 1.00 67.75 91 PRO A CA 1
ATOM 698 C C . PRO A 1 91 ? -14.823 -4.636 0.057 1.00 67.75 91 PRO A C 1
ATOM 700 O O . PRO A 1 91 ? -16.007 -4.956 -0.026 1.00 67.75 91 PRO A O 1
ATOM 703 N N . GLN A 1 92 ? -13.830 -5.509 -0.059 1.00 64.31 92 GLN A N 1
ATOM 704 C CA . GLN A 1 92 ? -13.988 -6.944 -0.255 1.00 64.31 92 GLN A CA 1
ATOM 705 C C . GLN A 1 92 ? -14.349 -7.658 1.059 1.00 64.31 92 GLN A C 1
ATOM 707 O O . GLN A 1 92 ? -13.914 -8.773 1.331 1.00 64.31 92 GLN A O 1
ATOM 712 N N . ALA A 1 93 ? -15.160 -7.024 1.904 1.00 51.66 93 ALA A N 1
ATOM 713 C CA . ALA A 1 93 ? -16.027 -7.803 2.773 1.00 51.66 93 ALA A CA 1
ATOM 714 C C . ALA A 1 93 ? -17.024 -8.507 1.831 1.00 51.66 93 ALA A C 1
ATOM 716 O O . ALA A 1 93 ? -17.531 -7.839 0.939 1.00 51.66 93 ALA A O 1
ATOM 717 N N . TRP A 1 94 ? -17.253 -9.819 1.993 1.00 46.22 94 TRP A N 1
ATOM 718 C CA . TRP A 1 94 ? -18.133 -10.708 1.189 1.00 46.22 94 TRP A CA 1
ATOM 719 C C . TRP A 1 94 ? -17.493 -11.717 0.209 1.00 46.22 94 TRP A C 1
ATOM 721 O O . TRP A 1 94 ? -18.200 -12.233 -0.650 1.00 46.22 94 TRP A O 1
ATOM 731 N N . GLN A 1 95 ? -16.219 -12.106 0.339 1.00 39.53 95 GLN A N 1
ATOM 732 C CA . GLN A 1 95 ? -15.745 -13.370 -0.267 1.00 39.53 95 GLN A CA 1
ATOM 733 C C . GLN A 1 95 ? -14.955 -14.187 0.755 1.00 39.53 95 GLN A C 1
ATOM 735 O O . GLN A 1 95 ? -13.757 -14.001 0.943 1.00 39.53 95 GLN A O 1
ATOM 740 N N . GLY A 1 96 ? -15.678 -15.051 1.459 1.00 40.31 96 GLY A N 1
ATOM 741 C CA . GLY A 1 96 ? -15.163 -15.931 2.501 1.00 40.31 96 GLY A CA 1
ATOM 742 C C . GLY A 1 96 ? -16.294 -16.735 3.139 1.00 40.31 96 GLY A C 1
ATOM 743 O O . GLY A 1 96 ? -16.490 -16.663 4.348 1.00 40.31 96 GLY A O 1
ATOM 744 N N . SER A 1 97 ? -17.080 -17.416 2.303 1.00 33.72 97 SER A N 1
ATOM 745 C CA . SER A 1 97 ? -17.840 -18.625 2.647 1.00 33.72 97 SER A CA 1
ATOM 746 C C . SER A 1 97 ? -17.269 -19.763 1.818 1.00 33.72 97 SER A C 1
ATOM 748 O O . SER A 1 97 ? -16.901 -19.475 0.655 1.00 33.72 97 SER A O 1
#